Protein AF-A0A1T1D760-F1 (afdb_monomer_lite)

Secondary structure (DSSP, 8-state):
----PPP-PPPPPS-HHHHHHHHHHHHHHHHHHHH--------S--TTTHHHHHHHHHHHHHHHHHHHHHHTHHHH-TT-SSTTEEEEE-TTSSSSEEEEES-TTSS-SEEEEE---TTTT--

Organism: NCBI:txid1943583

Structure (mmCIF, N/CA/C/O backbone):
data_AF-A0A1T1D760-F1
#
_entry.id   AF-A0A1T1D760-F1
#
loop_
_atom_site.group_PDB
_atom_site.id
_atom_site.type_symbol
_atom_site.label_atom_id
_atom_site.label_alt_id
_atom_site.label_comp_id
_atom_site.label_asym_id
_atom_site.label_entity_id
_atom_site.label_seq_id
_atom_site.pdbx_PDB_ins_code
_atom_site.Cartn_x
_atom_site.Cartn_y
_atom_site.Cartn_z
_atom_site.occupancy
_atom_site.B_iso_or_equiv
_atom_site.auth_seq_id
_atom_site.auth_comp_id
_atom_site.auth_asym_id
_atom_site.auth_atom_id
_atom_site.pdbx_PDB_model_num
ATOM 1 N N . MET A 1 1 ? -22.002 32.415 -20.228 1.00 59.12 1 MET A N 1
ATOM 2 C CA . MET A 1 1 ? -21.634 31.182 -20.955 1.00 59.12 1 MET A CA 1
ATOM 3 C C . MET A 1 1 ? -21.075 30.208 -19.933 1.00 59.12 1 MET A C 1
ATOM 5 O O . MET A 1 1 ? -20.280 30.670 -19.119 1.00 59.12 1 MET A O 1
ATOM 9 N N . PRO A 1 2 ? -21.525 28.944 -19.873 1.00 66.00 2 PRO A N 1
ATOM 10 C CA . PRO A 1 2 ? -20.897 27.970 -18.988 1.00 66.00 2 PRO A CA 1
ATOM 11 C C . PRO A 1 2 ? -19.447 27.776 -19.446 1.00 66.00 2 PRO A C 1
ATOM 13 O O . PRO A 1 2 ? -19.190 27.610 -20.636 1.00 66.00 2 PRO A O 1
ATOM 16 N N . MET A 1 3 ? -18.506 27.894 -18.512 1.00 68.94 3 MET A N 1
ATOM 17 C CA . MET A 1 3 ? -17.094 27.623 -18.767 1.00 68.94 3 MET A CA 1
ATOM 18 C C . MET A 1 3 ? -16.955 26.126 -19.030 1.00 68.94 3 MET A C 1
ATOM 20 O O . MET A 1 3 ? -17.336 25.323 -18.179 1.00 68.94 3 MET A O 1
ATOM 24 N N . ASP A 1 4 ? -16.445 25.762 -20.202 1.00 78.06 4 ASP A N 1
ATOM 25 C CA . ASP A 1 4 ? -16.118 24.379 -20.530 1.00 78.06 4 ASP A CA 1
ATOM 26 C C . ASP A 1 4 ? -14.883 23.991 -19.704 1.00 78.06 4 ASP A C 1
ATOM 28 O O . ASP A 1 4 ? -13.752 24.364 -20.021 1.00 78.06 4 ASP A O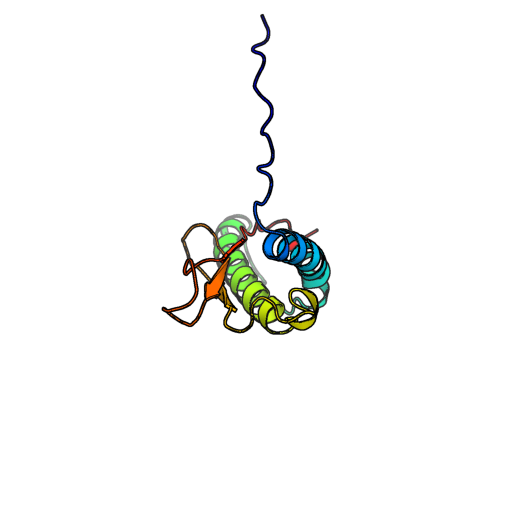 1
ATOM 32 N N . VAL A 1 5 ? -15.116 23.381 -18.539 1.00 77.50 5 VAL A N 1
ATOM 33 C CA . VAL A 1 5 ? -14.039 22.971 -17.636 1.00 77.50 5 VAL A CA 1
ATOM 34 C C . VAL A 1 5 ? -13.450 21.683 -18.205 1.00 77.50 5 VAL A C 1
ATOM 36 O O . VAL A 1 5 ? -14.169 20.681 -18.264 1.00 77.50 5 VAL A O 1
ATOM 39 N N . PRO A 1 6 ? -12.170 21.663 -18.617 1.00 79.44 6 PRO A N 1
ATOM 40 C CA . PRO A 1 6 ? -11.571 20.455 -19.157 1.00 79.44 6 PRO A CA 1
ATOM 41 C C . PRO A 1 6 ? -11.648 19.340 -18.114 1.00 79.44 6 PRO A C 1
ATOM 43 O O . PRO A 1 6 ? -11.203 19.500 -16.974 1.00 79.44 6 PRO A O 1
ATOM 46 N N . GLN A 1 7 ? -12.241 18.210 -18.502 1.00 78.50 7 GLN A N 1
ATOM 47 C CA . GLN A 1 7 ? -12.335 17.060 -17.615 1.00 78.50 7 GLN A CA 1
ATOM 48 C C . GLN A 1 7 ? -10.932 16.526 -17.301 1.00 78.50 7 GLN A C 1
ATOM 50 O O . GLN A 1 7 ? -10.082 16.470 -18.197 1.00 78.50 7 GLN A O 1
ATOM 55 N N . PRO A 1 8 ? -10.673 16.112 -16.050 1.00 76.44 8 PRO A N 1
ATOM 56 C CA . PRO A 1 8 ? -9.392 15.535 -15.681 1.00 76.44 8 PRO A CA 1
ATOM 57 C C . PRO A 1 8 ? -9.144 14.269 -16.506 1.00 76.44 8 PRO A C 1
ATOM 59 O O . PRO A 1 8 ? -9.835 13.261 -16.360 1.00 76.44 8 PRO A O 1
ATOM 62 N N . GLN A 1 9 ? -8.145 14.321 -17.384 1.00 78.25 9 GLN A N 1
ATOM 63 C CA . GLN A 1 9 ? -7.728 13.163 -18.163 1.00 78.25 9 GLN A CA 1
ATOM 64 C C . GLN A 1 9 ? -6.817 12.285 -17.312 1.00 78.25 9 GLN A C 1
ATOM 66 O O . GLN A 1 9 ? -5.812 12.738 -16.757 1.00 78.25 9 GLN A O 1
ATOM 71 N N . ARG A 1 10 ? -7.163 11.000 -17.207 1.00 76.94 10 ARG A N 1
ATOM 72 C CA . ARG A 1 10 ? -6.292 10.027 -16.554 1.00 76.94 10 ARG A CA 1
ATOM 73 C C . ARG A 1 10 ? -5.058 9.834 -17.426 1.00 76.94 10 ARG A C 1
ATOM 75 O O . ARG A 1 10 ? -5.174 9.424 -18.575 1.00 76.94 10 ARG A O 1
ATOM 82 N N . ARG A 1 11 ? -3.879 10.101 -16.867 1.00 77.06 11 ARG A N 1
ATOM 83 C CA . ARG A 1 11 ? -2.615 9.836 -17.554 1.00 77.06 11 ARG A CA 1
ATOM 84 C C . ARG A 1 11 ? -2.491 8.341 -17.845 1.00 77.06 11 ARG A C 1
ATOM 86 O O . ARG A 1 11 ? -2.660 7.521 -16.940 1.00 77.06 11 ARG A O 1
ATOM 93 N N . GLU A 1 12 ? -2.168 8.002 -19.087 1.00 78.69 12 GLU A N 1
ATOM 94 C CA . GLU A 1 12 ? -1.814 6.633 -19.442 1.00 78.69 12 GLU A CA 1
ATOM 95 C C . GLU A 1 12 ? -0.488 6.251 -18.783 1.00 78.69 12 GLU A C 1
ATOM 97 O O . GLU A 1 12 ? 0.480 7.019 -18.770 1.00 78.69 12 GLU A O 1
ATOM 102 N N . LEU A 1 13 ? -0.458 5.061 -18.188 1.00 82.25 13 LEU A N 1
ATOM 103 C CA . LEU A 1 13 ? 0.757 4.528 -17.591 1.00 82.25 13 LEU A CA 1
ATOM 104 C C . LEU A 1 13 ? 1.697 4.102 -18.725 1.00 82.25 13 LEU A C 1
ATOM 106 O O . LEU A 1 13 ? 1.258 3.348 -19.594 1.00 82.25 13 LEU A O 1
ATOM 110 N N . PRO A 1 14 ? 2.962 4.549 -18.726 1.00 78.12 14 PRO A N 1
ATOM 111 C CA . PRO A 1 14 ? 3.866 4.347 -19.857 1.00 78.12 14 PRO A CA 1
ATOM 112 C C . PRO A 1 14 ? 4.285 2.880 -20.033 1.00 78.12 14 PRO A C 1
ATOM 114 O O . PRO A 1 14 ? 4.393 2.399 -21.158 1.00 78.12 14 PRO A O 1
ATOM 117 N N . ASP A 1 15 ? 4.464 2.153 -18.931 1.00 85.94 15 ASP A N 1
ATOM 118 C CA . ASP A 1 15 ? 5.094 0.832 -18.897 1.00 85.94 15 ASP A CA 1
ATOM 119 C C . ASP A 1 15 ? 4.083 -0.311 -18.665 1.00 85.94 15 ASP A C 1
ATOM 121 O O . ASP A 1 15 ? 3.112 -0.156 -17.921 1.00 85.94 15 ASP A O 1
ATOM 125 N N . GLU A 1 16 ? 4.296 -1.463 -19.311 1.00 89.06 16 GLU A N 1
ATOM 126 C CA . GLU A 1 16 ? 3.408 -2.631 -19.197 1.00 89.06 16 GLU A CA 1
ATOM 127 C C . GLU A 1 16 ? 3.463 -3.278 -17.812 1.00 89.06 16 GLU A C 1
ATOM 129 O O . GLU A 1 16 ? 2.415 -3.596 -17.248 1.00 89.06 16 GLU A O 1
ATOM 134 N N . ASN A 1 17 ? 4.654 -3.387 -17.218 1.00 89.88 17 ASN A N 1
ATOM 135 C CA . ASN A 1 17 ? 4.810 -3.916 -15.866 1.00 89.88 17 ASN A CA 1
ATOM 136 C C . ASN A 1 17 ? 4.139 -2.997 -14.845 1.00 89.88 17 ASN A C 1
ATOM 138 O O . ASN A 1 17 ? 3.546 -3.481 -13.883 1.00 89.88 17 ASN A O 1
ATOM 142 N N . LEU A 1 18 ? 4.178 -1.680 -15.066 1.00 89.50 18 LEU A N 1
ATOM 143 C CA . LEU A 1 18 ? 3.458 -0.706 -14.247 1.00 89.50 18 LEU A CA 1
ATOM 144 C C . LEU A 1 18 ? 1.933 -0.825 -14.410 1.00 89.50 18 LEU A C 1
ATOM 146 O O . LEU A 1 18 ? 1.204 -0.700 -13.426 1.00 89.50 18 LEU A O 1
ATOM 150 N N . ARG A 1 19 ? 1.430 -1.090 -15.623 1.00 91.56 19 ARG A N 1
ATOM 151 C CA . ARG A 1 19 ? -0.006 -1.337 -15.865 1.00 91.56 19 ARG A CA 1
ATOM 152 C C . ARG A 1 19 ? -0.493 -2.601 -15.155 1.00 91.56 19 ARG A C 1
ATOM 154 O O . ARG A 1 19 ? -1.512 -2.543 -14.465 1.00 91.56 19 ARG A O 1
ATOM 161 N N . GLU A 1 20 ? 0.241 -3.704 -15.285 1.00 92.81 20 GLU A N 1
ATOM 162 C CA . GLU A 1 20 ? -0.044 -4.968 -14.588 1.00 92.81 20 GLU A CA 1
ATOM 163 C C . GLU A 1 20 ? 0.028 -4.790 -13.066 1.00 92.81 20 GLU A C 1
ATOM 165 O O . GLU A 1 20 ? -0.890 -5.202 -12.358 1.00 92.81 20 GLU A O 1
ATOM 170 N N . LEU A 1 21 ? 1.056 -4.092 -12.564 1.00 93.38 21 LEU A N 1
ATOM 171 C CA . LEU A 1 21 ? 1.183 -3.749 -11.147 1.00 93.38 21 LEU A CA 1
ATOM 172 C C . LEU A 1 21 ? -0.052 -2.995 -10.648 1.00 93.38 21 LEU A C 1
ATOM 174 O O . LEU A 1 21 ? -0.638 -3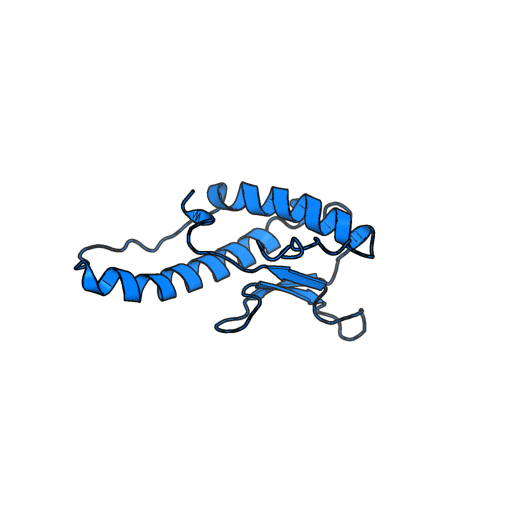.385 -9.646 1.00 93.38 21 LEU A O 1
ATOM 178 N N . VAL A 1 22 ? -0.480 -1.931 -11.338 1.00 92.50 22 VAL A N 1
ATOM 179 C CA . VAL A 1 22 ? -1.655 -1.147 -10.920 1.00 92.50 22 VAL A CA 1
ATOM 180 C C . VAL A 1 22 ? -2.934 -1.982 -10.944 1.00 92.50 22 VAL A C 1
ATOM 182 O O . VAL A 1 22 ? -3.803 -1.774 -10.098 1.00 92.50 22 VAL A O 1
ATOM 185 N N . LYS A 1 23 ? -3.073 -2.912 -11.893 1.00 93.12 23 LYS A N 1
ATOM 186 C CA . LYS A 1 23 ? -4.221 -3.820 -11.956 1.00 93.12 23 LYS A CA 1
ATOM 187 C C . LYS A 1 23 ? -4.256 -4.734 -10.731 1.00 93.12 23 LYS A C 1
ATOM 189 O O . LYS A 1 23 ? -5.213 -4.657 -9.969 1.00 93.12 23 LYS A O 1
ATOM 194 N N . HIS A 1 24 ? -3.200 -5.508 -10.493 1.00 94.31 24 HIS A N 1
ATOM 195 C CA . HIS A 1 24 ? -3.166 -6.428 -9.357 1.00 94.31 24 HIS A CA 1
ATOM 196 C C . HIS A 1 24 ? -3.166 -5.706 -8.008 1.00 94.31 24 HIS A C 1
ATOM 198 O O . HIS A 1 24 ? -3.716 -6.205 -7.031 1.00 94.31 24 HIS A O 1
ATOM 204 N N . LEU A 1 25 ? -2.591 -4.504 -7.941 1.00 92.94 25 LEU A N 1
ATOM 205 C CA . LEU A 1 25 ? -2.631 -3.691 -6.734 1.00 92.94 25 LEU A CA 1
ATOM 206 C C . LEU A 1 25 ? -4.061 -3.266 -6.389 1.00 92.94 25 LEU A C 1
ATOM 208 O O . LEU A 1 25 ? -4.392 -3.231 -5.214 1.00 92.94 25 LEU A O 1
ATOM 212 N N . LYS A 1 26 ? -4.931 -2.982 -7.367 1.00 90.56 26 LYS A N 1
ATOM 213 C CA . LYS A 1 26 ? -6.352 -2.712 -7.082 1.00 90.56 26 LYS A CA 1
ATOM 214 C C . LYS A 1 26 ? -7.051 -3.929 -6.487 1.00 90.56 26 LYS A C 1
ATOM 216 O O . LYS A 1 26 ? -7.811 -3.765 -5.539 1.00 90.56 26 LYS A O 1
ATOM 221 N N . ASP A 1 27 ? -6.762 -5.119 -7.005 1.00 88.94 27 ASP A N 1
ATOM 222 C CA . ASP A 1 27 ? -7.318 -6.368 -6.478 1.00 88.94 27 ASP A CA 1
ATOM 223 C C . ASP A 1 27 ? -6.811 -6.622 -5.046 1.00 88.94 27 ASP A C 1
ATOM 225 O O . ASP A 1 27 ? -7.594 -6.901 -4.139 1.00 88.94 27 ASP A O 1
ATOM 229 N N . ALA A 1 28 ? -5.510 -6.416 -4.809 1.00 89.88 28 ALA A N 1
ATOM 230 C CA . ALA A 1 28 ? -4.893 -6.506 -3.486 1.00 89.88 28 ALA A CA 1
ATOM 231 C C . ALA A 1 28 ? -5.467 -5.476 -2.495 1.00 89.88 28 ALA A C 1
ATOM 233 O O . ALA A 1 28 ? -5.741 -5.819 -1.346 1.00 89.88 28 ALA A O 1
ATOM 234 N N . LEU A 1 29 ? -5.681 -4.230 -2.936 1.00 88.00 29 LEU A N 1
ATOM 235 C CA . LEU A 1 29 ? -6.307 -3.168 -2.142 1.00 88.00 29 LEU A CA 1
ATOM 236 C C . LEU A 1 29 ? -7.764 -3.505 -1.798 1.00 88.00 29 LEU A C 1
ATOM 238 O O . LEU A 1 29 ? -8.170 -3.307 -0.657 1.00 88.00 29 LEU A O 1
ATOM 242 N N . GLY A 1 30 ? -8.522 -4.072 -2.741 1.00 83.94 30 GLY A N 1
ATOM 243 C CA . GLY A 1 30 ? -9.889 -4.544 -2.503 1.00 83.94 30 GLY A CA 1
ATOM 244 C C . GLY A 1 30 ? -9.975 -5.698 -1.499 1.00 83.94 30 GLY A C 1
ATOM 245 O O . GLY A 1 30 ? -10.992 -5.852 -0.829 1.00 83.94 30 GLY A O 1
ATOM 246 N N . ALA A 1 31 ? -8.905 -6.481 -1.345 1.00 82.38 31 ALA A N 1
ATOM 247 C CA . ALA A 1 31 ? -8.827 -7.550 -0.354 1.00 82.38 31 ALA A CA 1
ATOM 248 C C . ALA A 1 31 ? -8.383 -7.068 1.041 1.00 82.38 31 ALA A C 1
ATOM 250 O O . ALA A 1 31 ? -8.559 -7.804 2.012 1.00 82.38 31 ALA A O 1
ATOM 251 N N . LEU A 1 32 ? -7.824 -5.855 1.175 1.00 80.50 32 LEU A N 1
ATOM 252 C CA . LEU A 1 32 ? -7.286 -5.349 2.448 1.00 80.50 32 LEU A CA 1
ATOM 253 C C . LEU A 1 32 ? -8.265 -5.418 3.629 1.00 80.50 32 LEU A C 1
ATOM 255 O O . LEU A 1 32 ? -7.809 -5.824 4.700 1.00 80.50 32 LEU A O 1
ATOM 259 N N . PRO A 1 33 ? -9.568 -5.091 3.489 1.00 77.00 33 PRO A N 1
ATOM 260 C CA . PRO A 1 33 ? -10.503 -5.169 4.611 1.00 77.00 33 PRO A CA 1
ATOM 261 C C . PRO A 1 33 ? -10.576 -6.565 5.245 1.00 77.00 33 PRO A C 1
ATOM 263 O O . PRO A 1 33 ? -10.692 -6.677 6.461 1.00 77.00 33 PRO A O 1
ATOM 266 N N . ALA A 1 34 ? -10.419 -7.635 4.456 1.00 77.62 34 ALA A N 1
ATOM 267 C CA . ALA A 1 34 ? -10.419 -9.009 4.965 1.00 77.62 34 ALA A CA 1
ATOM 268 C C . ALA A 1 34 ? -9.175 -9.349 5.810 1.00 77.62 34 ALA A C 1
ATOM 270 O O . ALA A 1 34 ? -9.193 -10.294 6.598 1.00 77.62 34 ALA A O 1
ATOM 271 N N . TYR A 1 35 ? -8.092 -8.587 5.650 1.00 72.06 35 TYR A N 1
ATOM 272 C CA . TYR A 1 35 ? -6.838 -8.744 6.389 1.00 72.06 35 TYR A CA 1
ATOM 273 C C . TYR A 1 35 ? -6.667 -7.721 7.514 1.00 72.06 35 TYR A C 1
ATOM 275 O O . TYR A 1 35 ? -5.676 -7.794 8.247 1.00 72.06 35 TYR A O 1
ATOM 283 N N . PHE A 1 36 ? -7.596 -6.772 7.632 1.00 69.25 36 PHE A N 1
ATOM 284 C CA . PHE A 1 36 ? -7.529 -5.695 8.602 1.00 69.25 36 PHE A CA 1
ATOM 285 C C . PHE A 1 36 ? -7.771 -6.257 10.005 1.00 69.25 36 PHE A C 1
ATOM 287 O O . PHE A 1 36 ? -8.808 -6.852 10.295 1.00 69.25 36 PHE A O 1
ATOM 294 N N . GLN A 1 37 ? -6.784 -6.098 10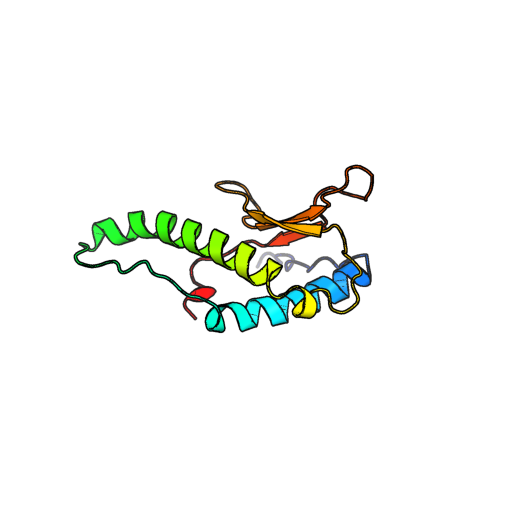.880 1.00 66.12 37 GLN A N 1
ATOM 295 C CA . GLN A 1 37 ? -6.830 -6.597 12.251 1.00 66.12 37 GLN A CA 1
ATOM 296 C C . GLN A 1 37 ? -6.415 -5.473 13.187 1.00 66.12 37 GLN A C 1
ATOM 298 O O . GLN A 1 37 ? -5.230 -5.262 13.429 1.00 66.12 37 GLN A O 1
ATOM 303 N N . THR A 1 38 ? -7.365 -4.708 13.716 1.00 59.78 38 THR A N 1
ATOM 304 C CA . THR A 1 38 ? -7.048 -3.676 14.712 1.00 59.78 38 THR A CA 1
ATOM 305 C C . THR A 1 38 ? -7.236 -4.213 16.117 1.00 59.78 38 THR A C 1
ATOM 307 O O . THR A 1 38 ? -8.353 -4.518 16.523 1.00 59.78 38 THR A O 1
ATOM 310 N N . ALA A 1 39 ? -6.155 -4.234 16.896 1.00 55.56 39 ALA A N 1
ATOM 311 C CA . ALA A 1 39 ? -6.241 -4.372 18.351 1.00 55.56 39 ALA A CA 1
ATOM 312 C C . ALA A 1 39 ? -6.780 -3.094 19.032 1.00 55.56 39 ALA A C 1
ATOM 314 O O . ALA A 1 39 ? -7.059 -3.094 20.230 1.00 55.56 39 ALA A O 1
ATOM 315 N N . THR A 1 40 ? -6.910 -1.993 18.285 1.00 59.56 40 THR A N 1
ATOM 316 C CA . THR A 1 40 ? -7.283 -0.677 18.808 1.00 59.56 40 THR A CA 1
ATOM 317 C C . THR A 1 40 ? -8.779 -0.616 19.118 1.00 59.56 40 THR A C 1
ATOM 319 O O . THR A 1 40 ? -9.594 -0.249 18.276 1.00 59.56 40 THR A O 1
ATOM 322 N N . ARG A 1 41 ? -9.143 -0.984 20.349 1.00 57.31 41 ARG A N 1
ATOM 323 C CA . ARG A 1 41 ? -10.476 -0.764 20.917 1.00 57.31 41 ARG A CA 1
ATOM 324 C C . ARG A 1 41 ? -10.518 0.635 21.527 1.00 57.31 41 ARG A C 1
ATOM 326 O O . ARG A 1 41 ? -9.763 0.920 22.452 1.00 57.31 41 ARG A O 1
ATOM 333 N N . ILE A 1 42 ? -11.360 1.506 20.984 1.00 61.31 42 ILE A N 1
ATOM 334 C CA . ILE A 1 42 ? -11.477 2.900 21.420 1.00 61.31 42 ILE A CA 1
ATOM 335 C C . ILE A 1 42 ? -12.854 3.054 22.067 1.00 61.31 42 ILE A C 1
ATOM 337 O O . ILE A 1 42 ? -13.869 2.902 21.392 1.00 61.31 42 ILE A O 1
ATOM 341 N N . GLU A 1 43 ? -12.888 3.302 23.375 1.00 64.62 43 GLU A N 1
ATOM 342 C CA . GLU A 1 43 ? -14.115 3.432 24.172 1.00 64.62 43 GLU A CA 1
ATOM 343 C C . GLU A 1 43 ? -14.116 4.762 24.939 1.00 64.62 43 GLU A C 1
ATOM 345 O O . GLU A 1 43 ? -13.052 5.269 25.287 1.00 64.62 43 GLU A O 1
ATOM 350 N N . GLY A 1 44 ? -15.305 5.304 25.232 1.00 62.88 44 GLY A N 1
ATOM 351 C CA . GLY A 1 44 ? -15.465 6.441 26.151 1.00 62.88 44 GLY A CA 1
ATOM 352 C C . GLY A 1 44 ? -15.127 7.827 25.591 1.00 62.88 44 GLY A C 1
ATOM 353 O O . GLY A 1 44 ? -14.776 8.703 26.371 1.00 62.88 44 GLY A O 1
ATOM 354 N N . LEU A 1 45 ? -15.223 8.032 24.274 1.00 62.72 45 LEU A N 1
ATOM 355 C CA . LEU A 1 45 ? -14.951 9.330 23.647 1.00 62.72 45 LEU A CA 1
ATOM 356 C C . LEU A 1 45 ? -16.179 10.245 23.629 1.00 62.72 45 LEU A C 1
ATOM 358 O O . LEU A 1 45 ? -17.256 9.830 23.192 1.00 62.72 45 LEU A O 1
ATOM 362 N N . ASP A 1 46 ? -15.978 11.515 23.978 1.00 67.69 46 ASP A N 1
ATOM 363 C CA . ASP A 1 46 ? -16.928 12.583 23.665 1.00 67.69 46 ASP A CA 1
ATOM 364 C C . ASP A 1 46 ? -16.814 13.000 22.187 1.00 67.69 46 ASP A C 1
ATOM 366 O O . ASP A 1 46 ? -15.755 12.908 21.561 1.00 67.69 46 ASP A O 1
ATOM 370 N N . GLY A 1 47 ? -17.907 13.508 21.604 1.00 62.34 47 GLY A N 1
ATOM 371 C CA . GLY A 1 47 ? -17.989 13.816 20.167 1.00 62.34 47 GLY A CA 1
ATOM 372 C C . GLY A 1 47 ? -16.919 14.790 19.638 1.00 62.34 47 GLY A C 1
ATOM 373 O O . GLY A 1 47 ? -16.591 14.749 18.454 1.00 62.34 47 GLY A O 1
ATOM 374 N N . GLY A 1 48 ? -16.336 15.629 20.504 1.00 65.25 48 GLY A N 1
ATOM 375 C CA . GLY A 1 48 ? -15.233 16.535 20.159 1.00 65.25 48 GLY A CA 1
ATOM 376 C C . GLY A 1 48 ? -13.870 15.848 19.996 1.00 65.25 48 GLY A C 1
ATOM 377 O O . GLY A 1 48 ? -13.000 16.370 19.303 1.00 65.25 48 GLY A O 1
ATOM 378 N N . GLU A 1 49 ? -13.684 14.660 20.574 1.00 61.84 49 GLU A N 1
ATOM 379 C CA . GLU A 1 49 ? -12.417 13.916 20.540 1.00 61.84 49 GLU A CA 1
ATOM 380 C C . GLU A 1 49 ? -12.315 12.961 19.341 1.00 61.84 49 GLU A C 1
ATOM 382 O O . GLU A 1 49 ? -11.219 12.522 18.983 1.00 61.84 49 GLU A O 1
ATOM 387 N N . LEU A 1 50 ? -13.432 12.714 18.645 1.00 63.03 50 LEU A N 1
ATOM 388 C CA . LEU A 1 50 ? -13.475 11.936 17.400 1.00 63.03 50 LEU A CA 1
ATOM 389 C C . LEU A 1 50 ? -12.528 12.499 16.330 1.00 63.03 50 LEU A C 1
ATOM 391 O O . LEU A 1 50 ? -11.908 11.737 15.591 1.00 63.03 50 LEU A O 1
ATOM 395 N N . PHE A 1 51 ? -12.365 13.824 16.269 1.00 61.69 51 PHE A N 1
ATOM 396 C CA . PHE A 1 51 ? -11.464 14.450 15.302 1.00 61.69 51 PHE A CA 1
ATOM 397 C C . PHE A 1 51 ? -9.989 14.121 15.584 1.00 61.69 51 PHE A C 1
ATOM 399 O O . PHE A 1 51 ? -9.246 13.816 14.647 1.00 61.69 51 PHE A O 1
ATOM 406 N N . ASN A 1 52 ? -9.582 14.081 16.858 1.00 63.12 52 ASN A N 1
ATOM 407 C CA . ASN A 1 52 ? -8.222 13.697 17.264 1.00 63.12 52 ASN A CA 1
ATOM 408 C C . ASN A 1 52 ? -7.926 12.223 16.950 1.00 63.12 52 ASN A C 1
ATOM 410 O O . ASN A 1 52 ? -6.781 11.848 16.688 1.00 63.12 52 ASN A O 1
ATOM 414 N N . LEU A 1 53 ? -8.968 11.394 16.905 1.00 68.44 53 LEU A N 1
ATOM 415 C CA . LEU A 1 53 ? -8.867 9.982 16.567 1.00 68.44 53 LEU A CA 1
ATOM 416 C C . LEU A 1 53 ? -8.514 9.737 15.097 1.00 68.44 53 LEU A C 1
ATOM 418 O O . LEU A 1 53 ? -7.831 8.763 14.788 1.00 68.44 53 LEU A O 1
ATOM 422 N N . SER A 1 54 ? -8.931 10.630 14.196 1.00 70.81 54 SER A N 1
ATOM 423 C CA . SER A 1 54 ? -8.711 10.503 12.748 1.00 70.81 54 SER A CA 1
ATOM 424 C C . SER A 1 54 ? -7.232 10.322 12.394 1.00 70.81 54 SER A C 1
ATOM 426 O O . SER A 1 54 ? -6.894 9.512 11.535 1.00 70.81 54 SER A O 1
ATOM 428 N N . ALA A 1 55 ? -6.342 11.044 13.082 1.00 75.19 55 ALA A N 1
ATOM 429 C CA . ALA A 1 55 ? -4.900 10.959 12.864 1.00 75.19 55 ALA A CA 1
ATOM 430 C C . ALA A 1 55 ? -4.312 9.629 13.365 1.00 75.19 55 ALA A C 1
ATOM 432 O O . ALA A 1 55 ? -3.484 9.017 12.688 1.00 75.19 55 ALA A O 1
ATOM 433 N N . VAL A 1 56 ? -4.763 9.157 14.532 1.00 76.56 56 VAL A N 1
ATOM 434 C CA . VAL A 1 56 ? -4.328 7.873 15.105 1.00 76.56 56 VAL A CA 1
ATOM 435 C C . VAL A 1 56 ? -4.802 6.712 14.230 1.00 76.56 56 VAL A C 1
ATOM 437 O O . VAL A 1 56 ? -4.012 5.828 13.895 1.00 76.56 56 VAL A O 1
ATOM 440 N N . LEU A 1 57 ? -6.066 6.747 13.801 1.00 77.75 57 LEU A N 1
ATOM 441 C CA . LEU A 1 57 ? -6.649 5.763 12.893 1.00 77.75 57 LEU A CA 1
ATOM 442 C C . LEU A 1 57 ? -5.956 5.776 11.529 1.00 77.75 57 LEU A C 1
ATOM 444 O O . LEU A 1 57 ? -5.584 4.713 11.043 1.00 77.75 57 LEU A O 1
ATOM 448 N N . GLY A 1 58 ? -5.711 6.955 10.947 1.00 80.00 58 GLY A N 1
ATOM 449 C CA . GLY A 1 58 ? -4.966 7.096 9.692 1.00 80.00 58 GLY A CA 1
ATOM 450 C C . GLY A 1 58 ? -3.564 6.490 9.780 1.00 80.00 58 GLY A C 1
ATOM 451 O O . GLY A 1 58 ? -3.183 5.674 8.943 1.00 80.00 58 GLY A O 1
ATOM 452 N N . SER A 1 59 ? -2.836 6.771 10.865 1.00 82.31 59 SER A N 1
ATOM 453 C CA . SER A 1 59 ? -1.516 6.178 11.095 1.00 82.31 59 SER A CA 1
ATOM 454 C C . SER A 1 59 ? -1.567 4.652 11.243 1.00 82.31 59 SER A C 1
ATOM 456 O O . SER A 1 59 ? -0.668 3.970 10.753 1.00 82.31 59 SER A O 1
ATOM 458 N N . ALA A 1 60 ? -2.572 4.104 11.932 1.00 81.81 60 ALA A N 1
ATOM 459 C CA . ALA A 1 60 ? -2.729 2.656 12.086 1.00 81.81 60 ALA A CA 1
ATOM 460 C C . ALA A 1 60 ? -3.071 1.981 10.748 1.00 81.81 60 ALA A C 1
ATOM 462 O O . ALA A 1 60 ? -2.516 0.933 10.417 1.00 81.81 60 ALA A O 1
ATOM 463 N N . ILE A 1 61 ? -3.933 2.623 9.959 1.00 83.38 61 ILE A N 1
ATOM 464 C CA . ILE A 1 61 ? -4.296 2.220 8.602 1.00 83.38 61 ILE A CA 1
ATOM 465 C C . ILE A 1 61 ? -3.051 2.135 7.713 1.00 83.38 61 ILE A C 1
ATOM 467 O O . ILE A 1 61 ? -2.803 1.089 7.119 1.00 83.38 61 ILE A O 1
ATOM 471 N N . GLU A 1 62 ? -2.235 3.189 7.662 1.00 87.81 62 GLU A N 1
ATOM 472 C CA . GLU A 1 62 ? -1.012 3.223 6.849 1.00 87.81 62 GLU A CA 1
ATOM 473 C C . GLU A 1 62 ? -0.064 2.061 7.178 1.00 87.81 62 GLU A C 1
ATOM 475 O O . GLU A 1 62 ? 0.483 1.424 6.275 1.00 87.81 62 GLU A O 1
ATOM 480 N N . VAL A 1 63 ? 0.108 1.757 8.471 1.00 88.06 63 VAL A N 1
ATOM 481 C CA . VAL A 1 63 ? 0.936 0.633 8.933 1.00 88.06 63 VAL A CA 1
ATOM 482 C C . VAL A 1 63 ? 0.367 -0.698 8.438 1.00 88.06 63 VAL A C 1
ATOM 484 O O . VAL A 1 63 ? 1.091 -1.462 7.798 1.00 88.06 63 VAL A O 1
ATOM 487 N N . GLN A 1 64 ? -0.927 -0.956 8.651 1.00 86.25 64 GLN A N 1
ATOM 488 C CA . GLN A 1 64 ? -1.543 -2.222 8.238 1.00 86.25 64 GLN A CA 1
ATOM 489 C C . GLN A 1 64 ? -1.566 -2.416 6.724 1.00 86.25 64 GLN A C 1
ATOM 491 O O . GLN A 1 64 ? -1.375 -3.540 6.253 1.00 86.25 64 GLN A O 1
ATOM 496 N N . VAL A 1 65 ? -1.767 -1.345 5.952 1.00 89.69 65 VAL A N 1
ATOM 497 C CA . VAL A 1 65 ? -1.689 -1.401 4.488 1.00 89.69 65 VAL A CA 1
ATOM 498 C C . VAL A 1 65 ? -0.285 -1.812 4.053 1.00 89.69 65 VAL A C 1
ATOM 500 O O . VAL A 1 65 ? -0.142 -2.741 3.261 1.00 89.69 65 VAL A O 1
ATOM 503 N N . VAL A 1 66 ? 0.761 -1.183 4.596 1.00 92.56 66 VAL A N 1
ATOM 504 C CA . VAL A 1 66 ? 2.155 -1.517 4.261 1.00 92.56 66 VAL A CA 1
ATOM 505 C C . VAL A 1 66 ? 2.498 -2.958 4.636 1.00 92.56 66 VAL A C 1
ATOM 507 O O . VAL A 1 66 ? 3.104 -3.676 3.837 1.00 92.56 66 VAL A O 1
ATOM 510 N N . GLU A 1 67 ? 2.128 -3.397 5.837 1.00 91.75 67 GLU A N 1
ATOM 511 C CA . GLU A 1 67 ? 2.372 -4.766 6.299 1.00 91.75 67 GLU A CA 1
ATOM 512 C C . GLU A 1 67 ? 1.634 -5.789 5.437 1.00 91.75 67 GLU A C 1
ATOM 514 O O . GLU A 1 67 ? 2.240 -6.755 4.966 1.00 91.75 67 GLU A O 1
ATOM 519 N N . THR A 1 68 ? 0.349 -5.548 5.173 1.00 90.50 68 THR A N 1
ATOM 520 C CA . THR A 1 68 ? -0.484 -6.468 4.401 1.00 90.50 68 THR A CA 1
ATOM 521 C C . THR A 1 68 ? -0.016 -6.552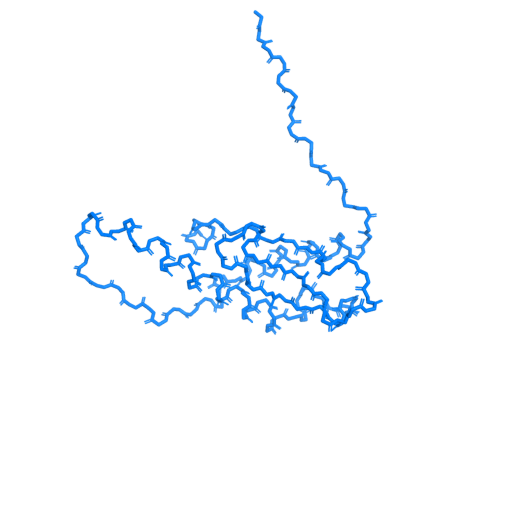 2.963 1.00 90.50 68 THR A C 1
ATOM 523 O O . THR A 1 68 ? 0.228 -7.663 2.505 1.00 90.50 68 THR A O 1
ATOM 526 N N . LEU A 1 69 ? 0.183 -5.423 2.272 1.00 93.25 69 LEU A N 1
ATOM 527 C CA . LEU A 1 69 ? 0.666 -5.426 0.891 1.00 93.25 69 LEU A CA 1
ATOM 528 C C . LEU A 1 69 ? 1.994 -6.178 0.782 1.00 93.25 69 LEU A C 1
ATOM 530 O O . LEU A 1 69 ? 2.146 -7.033 -0.082 1.00 93.25 69 LEU A O 1
ATOM 534 N N . ASN A 1 70 ? 2.938 -5.949 1.695 1.00 94.06 70 ASN A N 1
ATOM 535 C CA . ASN A 1 70 ? 4.201 -6.687 1.680 1.00 94.06 70 ASN A CA 1
ATOM 536 C C . ASN A 1 70 ? 4.033 -8.192 1.959 1.00 94.06 70 ASN A C 1
ATOM 538 O O . ASN A 1 70 ? 4.792 -8.986 1.408 1.00 94.06 70 ASN A O 1
ATOM 542 N N . ARG A 1 71 ? 3.050 -8.590 2.778 1.00 92.25 71 ARG A N 1
ATOM 543 C CA . ARG A 1 71 ? 2.712 -9.997 3.049 1.00 92.25 71 ARG A CA 1
ATOM 544 C C . ARG A 1 71 ? 2.063 -10.682 1.844 1.00 92.25 71 ARG A C 1
ATOM 546 O O . ARG A 1 71 ? 2.383 -11.831 1.572 1.00 92.25 71 ARG A O 1
ATOM 553 N N . ILE A 1 72 ? 1.191 -9.990 1.109 1.00 91.19 72 ILE A N 1
ATOM 554 C CA . ILE A 1 72 ? 0.467 -10.533 -0.056 1.00 91.19 72 ILE A CA 1
ATOM 555 C C . ILE A 1 72 ? 1.181 -10.238 -1.383 1.00 91.19 72 ILE A C 1
ATOM 557 O O . ILE A 1 72 ? 0.542 -9.981 -2.400 1.00 91.19 72 ILE A O 1
ATOM 561 N N . ARG A 1 73 ? 2.520 -10.277 -1.394 1.00 93.62 73 ARG A N 1
ATOM 562 C CA . ARG A 1 73 ? 3.334 -10.004 -2.592 1.00 93.62 73 ARG A CA 1
ATOM 563 C C . ARG A 1 73 ? 2.909 -10.811 -3.812 1.00 93.62 73 ARG A C 1
ATOM 565 O O . ARG A 1 73 ? 2.825 -10.262 -4.902 1.00 93.62 73 ARG A O 1
ATOM 572 N N . GLU A 1 74 ? 2.604 -12.083 -3.610 1.00 92.38 74 GLU A N 1
ATOM 573 C CA . GLU A 1 74 ? 2.169 -12.996 -4.669 1.00 92.38 74 GLU A CA 1
ATOM 574 C C . GLU A 1 74 ? 0.872 -12.542 -5.354 1.00 92.38 74 GLU A C 1
ATOM 576 O O . GLU A 1 74 ? 0.615 -12.928 -6.488 1.00 92.38 74 GLU A O 1
ATOM 581 N N . VAL A 1 75 ? 0.076 -11.687 -4.700 1.00 91.75 75 VAL A N 1
ATOM 582 C CA . VAL A 1 75 ? -1.142 -11.106 -5.274 1.00 91.75 75 VAL A CA 1
ATOM 583 C C . VAL A 1 75 ? -0.806 -9.938 -6.197 1.00 91.75 75 VAL A C 1
ATOM 585 O O . VAL A 1 75 ? -1.302 -9.906 -7.318 1.00 91.75 75 VAL A O 1
ATOM 588 N N . TRP A 1 76 ? 0.025 -8.980 -5.762 1.00 94.00 76 TRP A N 1
ATOM 589 C CA . TRP A 1 76 ? 0.294 -7.761 -6.544 1.00 94.00 76 TRP A CA 1
ATOM 590 C C . TRP A 1 76 ? 1.496 -7.857 -7.500 1.00 94.00 76 TRP A C 1
ATOM 592 O O . TRP A 1 76 ? 1.538 -7.128 -8.490 1.00 94.00 76 TRP A O 1
ATOM 602 N N . ASP A 1 77 ? 2.444 -8.765 -7.255 1.00 94.56 77 ASP A N 1
ATOM 603 C CA . ASP A 1 77 ? 3.600 -9.062 -8.119 1.00 94.56 77 ASP A CA 1
ATOM 604 C C . ASP A 1 77 ? 3.776 -10.580 -8.347 1.00 94.56 77 ASP A C 1
ATOM 606 O O . ASP A 1 77 ? 4.817 -11.149 -8.010 1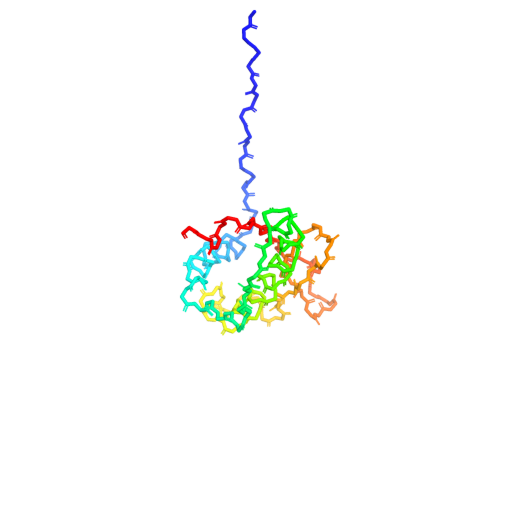.00 94.56 77 ASP A O 1
ATOM 610 N N . PRO A 1 78 ? 2.777 -11.267 -8.940 1.00 94.94 78 PRO A N 1
ATOM 611 C CA . PRO A 1 78 ? 2.810 -12.721 -9.143 1.00 94.94 78 PRO A CA 1
ATOM 612 C C . PRO A 1 78 ? 3.938 -13.182 -10.076 1.00 94.94 78 PRO A C 1
ATOM 614 O O . PRO A 1 78 ? 4.408 -14.312 -9.982 1.00 94.94 78 PRO A O 1
ATOM 617 N N . LYS A 1 79 ? 4.372 -12.313 -10.998 1.00 95.31 79 LYS A N 1
ATOM 618 C CA . LYS A 1 79 ? 5.431 -12.599 -11.980 1.00 95.31 79 LYS A CA 1
ATOM 619 C C . LYS A 1 79 ? 6.824 -12.171 -11.499 1.00 95.31 79 LYS A C 1
ATOM 621 O O . LYS A 1 79 ? 7.788 -12.319 -12.243 1.00 95.31 79 LYS A O 1
ATOM 626 N N . ASN A 1 80 ? 6.937 -11.644 -10.276 1.00 92.88 80 ASN A N 1
ATOM 627 C CA . ASN A 1 80 ? 8.186 -11.152 -9.694 1.00 92.88 80 ASN A CA 1
ATOM 628 C C . ASN A 1 80 ? 8.922 -10.126 -10.586 1.00 92.88 80 ASN A C 1
ATOM 630 O O . ASN A 1 80 ? 10.143 -10.172 -10.733 1.00 92.88 80 ASN A O 1
ATOM 634 N N . HIS A 1 81 ? 8.183 -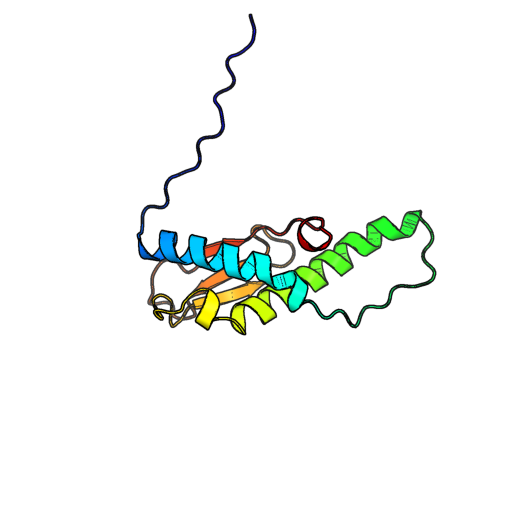9.199 -11.202 1.00 92.25 81 HIS A N 1
ATOM 635 C CA . HIS A 1 81 ? 8.741 -8.104 -12.002 1.00 92.25 81 HIS A CA 1
ATOM 636 C C . HIS A 1 81 ? 9.378 -7.013 -11.127 1.00 92.25 81 HIS A C 1
ATOM 638 O O . HIS A 1 81 ? 10.174 -6.214 -11.619 1.00 92.25 81 HIS A O 1
ATOM 644 N N . TRP A 1 82 ? 9.068 -6.983 -9.826 1.00 91.50 82 TRP A N 1
ATOM 645 C CA . TRP A 1 82 ? 9.504 -5.932 -8.907 1.00 91.50 82 TRP A CA 1
ATOM 646 C C . TRP A 1 82 ? 10.371 -6.451 -7.744 1.00 91.50 82 TRP A C 1
ATOM 648 O O . TRP A 1 82 ? 10.198 -5.979 -6.620 1.00 91.50 82 TRP A O 1
ATOM 658 N N . PRO A 1 83 ? 11.334 -7.372 -7.939 1.00 89.62 83 PRO A N 1
ATOM 659 C CA . PRO A 1 83 ? 11.895 -8.238 -6.886 1.00 89.62 83 PRO A CA 1
ATOM 660 C C . PRO A 1 83 ? 12.519 -7.496 -5.695 1.00 89.62 83 PRO A C 1
ATOM 662 O O . PRO A 1 83 ? 12.391 -7.928 -4.554 1.00 89.62 83 PRO A O 1
ATOM 665 N N . CYS A 1 84 ? 13.159 -6.348 -5.934 1.00 90.81 84 CYS A N 1
ATOM 666 C CA . CYS A 1 84 ? 13.776 -5.534 -4.878 1.00 90.81 84 CYS A CA 1
ATOM 667 C C . CYS A 1 84 ? 12.872 -4.408 -4.360 1.00 90.81 84 CYS A C 1
ATOM 669 O O . CYS A 1 84 ? 13.350 -3.527 -3.643 1.00 90.81 84 CYS A O 1
ATOM 671 N N . HIS A 1 85 ? 11.598 -4.395 -4.748 1.00 92.69 85 HIS A N 1
ATOM 672 C CA . HIS A 1 85 ? 10.655 -3.374 -4.325 1.00 92.69 85 HIS A CA 1
ATOM 673 C C . HIS A 1 85 ? 9.848 -3.824 -3.117 1.00 92.69 85 HIS A C 1
ATOM 675 O O . HIS A 1 85 ? 9.412 -4.975 -3.032 1.00 92.69 85 HIS A O 1
ATOM 681 N N . ARG A 1 86 ? 9.621 -2.884 -2.202 1.00 93.56 86 ARG A N 1
ATOM 682 C CA . ARG A 1 86 ? 8.808 -3.078 -1.005 1.00 93.56 86 ARG A CA 1
ATOM 683 C C . ARG A 1 86 ? 7.969 -1.835 -0.741 1.00 93.56 86 ARG A C 1
ATOM 685 O O . ARG A 1 86 ? 8.419 -0.721 -1.008 1.00 93.56 86 ARG A O 1
ATOM 692 N N . PHE A 1 87 ? 6.768 -2.017 -0.205 1.00 95.12 87 PHE A N 1
ATOM 693 C CA . PHE A 1 87 ? 5.977 -0.898 0.286 1.00 95.12 87 PHE A CA 1
ATOM 694 C C . PHE A 1 87 ? 6.573 -0.347 1.580 1.00 95.12 87 PHE A C 1
ATOM 696 O O . PHE A 1 87 ? 6.912 -1.110 2.489 1.00 95.12 87 PHE A O 1
ATOM 703 N N . VAL A 1 88 ? 6.681 0.976 1.662 1.00 93.88 88 VAL A N 1
ATOM 704 C CA . VAL A 1 88 ? 7.100 1.726 2.846 1.00 93.88 88 VAL A CA 1
ATOM 705 C C . VAL A 1 88 ? 6.098 2.832 3.143 1.00 93.88 88 VAL A C 1
ATOM 707 O O . VAL A 1 88 ? 5.502 3.415 2.235 1.00 93.88 88 VAL A O 1
ATOM 710 N N . ARG A 1 89 ? 5.935 3.129 4.430 1.00 92.81 89 ARG A N 1
ATOM 711 C CA . ARG A 1 89 ? 5.104 4.228 4.917 1.00 92.81 89 ARG A CA 1
ATOM 712 C C . ARG A 1 89 ? 5.826 5.569 4.751 1.00 92.81 89 ARG A C 1
ATOM 714 O O . ARG A 1 89 ? 7.030 5.657 4.997 1.00 92.81 89 ARG A O 1
ATOM 721 N N . SER A 1 90 ? 5.083 6.617 4.415 1.00 87.94 90 SER A N 1
ATOM 722 C CA . SER A 1 90 ? 5.538 8.011 4.381 1.00 87.94 90 SER A CA 1
ATOM 723 C C . SER A 1 90 ? 4.709 8.844 5.358 1.00 87.94 90 SER A C 1
ATOM 725 O O . SER A 1 90 ? 3.778 9.540 4.971 1.00 87.94 90 SER A O 1
ATOM 727 N N . ALA A 1 91 ? 5.033 8.773 6.648 1.00 81.12 91 ALA A N 1
ATOM 728 C CA . ALA A 1 91 ? 4.286 9.533 7.645 1.00 81.12 91 ALA A CA 1
ATOM 729 C C . ALA A 1 91 ? 4.329 11.040 7.326 1.00 81.12 91 ALA A C 1
ATOM 731 O O . ALA A 1 91 ? 5.400 11.589 7.059 1.00 81.12 91 ALA A O 1
ATOM 732 N N . GLN A 1 92 ? 3.166 11.698 7.377 1.00 77.62 92 GLN A N 1
ATOM 733 C CA . GLN A 1 92 ? 3.022 13.151 7.197 1.00 77.62 92 GLN A CA 1
ATOM 734 C C . GLN A 1 92 ? 3.522 13.678 5.836 1.00 77.62 92 GLN A C 1
ATOM 736 O O . GLN A 1 92 ? 3.848 14.857 5.714 1.00 77.62 92 GLN A O 1
ATOM 741 N N . THR A 1 93 ? 3.623 12.824 4.810 1.00 82.44 93 THR A N 1
ATOM 742 C CA . THR A 1 93 ? 4.112 13.215 3.480 1.00 82.44 93 THR A CA 1
ATOM 743 C C . THR A 1 93 ? 3.324 12.516 2.384 1.00 82.44 93 THR A C 1
ATOM 745 O O . THR A 1 93 ? 3.162 11.303 2.416 1.00 82.44 93 THR A O 1
ATOM 748 N N . PHE A 1 94 ? 2.928 13.266 1.356 1.00 83.19 94 PHE A N 1
ATOM 749 C CA . PHE A 1 94 ? 2.323 12.683 0.164 1.00 83.19 94 PHE A CA 1
ATOM 750 C C . PHE A 1 94 ? 3.381 11.999 -0.723 1.00 83.19 94 PHE A C 1
ATOM 752 O O . PHE A 1 94 ? 4.409 12.618 -1.027 1.00 83.19 94 PHE A O 1
ATOM 759 N N . PRO A 1 95 ? 3.135 10.777 -1.231 1.00 90.19 95 PRO A N 1
ATOM 760 C CA . PRO A 1 95 ? 1.988 9.901 -0.959 1.00 90.19 95 PRO A CA 1
ATOM 761 C C . PRO A 1 95 ? 2.186 9.059 0.315 1.00 90.19 95 PRO A C 1
ATOM 763 O O . PRO A 1 95 ? 3.318 8.661 0.619 1.00 90.19 95 PRO A O 1
ATOM 766 N N . ASP A 1 96 ? 1.082 8.725 0.993 1.00 90.62 96 ASP A N 1
ATOM 767 C CA . ASP A 1 96 ? 1.072 8.039 2.300 1.00 90.62 96 ASP A CA 1
ATOM 768 C C . ASP A 1 96 ? 1.852 6.714 2.308 1.00 90.62 96 ASP A C 1
ATOM 770 O O . ASP A 1 96 ? 2.541 6.374 3.275 1.00 90.62 96 ASP A O 1
ATOM 774 N N . VAL A 1 97 ? 1.783 5.959 1.209 1.00 93.00 97 VAL A N 1
ATOM 775 C CA . VAL A 1 97 ? 2.498 4.690 1.027 1.00 93.00 97 VAL A CA 1
ATOM 776 C C . VAL A 1 97 ? 3.234 4.695 -0.312 1.00 93.00 97 VAL A C 1
ATOM 778 O O . VAL A 1 97 ? 2.695 5.108 -1.336 1.00 93.00 97 VAL A O 1
ATOM 781 N N . ARG A 1 98 ? 4.484 4.225 -0.334 1.00 93.94 98 ARG A N 1
ATOM 782 C CA . ARG A 1 98 ? 5.331 4.185 -1.539 1.00 93.94 98 ARG A CA 1
ATOM 783 C C . ARG A 1 98 ? 5.869 2.790 -1.798 1.00 93.94 98 ARG A C 1
ATOM 785 O O . ARG A 1 98 ? 6.366 2.151 -0.879 1.00 93.94 98 ARG A O 1
ATOM 792 N N . LEU A 1 99 ? 5.843 2.353 -3.052 1.00 94.19 99 LEU A N 1
ATOM 793 C CA . LEU A 1 99 ? 6.606 1.200 -3.520 1.00 94.19 99 LEU A CA 1
ATOM 794 C C . LEU A 1 99 ? 8.014 1.672 -3.883 1.00 94.19 99 LEU A C 1
ATOM 796 O O . LEU A 1 99 ? 8.176 2.427 -4.844 1.00 94.19 99 LEU A O 1
ATOM 800 N N . VAL A 1 100 ? 9.018 1.253 -3.115 1.00 92.62 100 VAL A N 1
ATOM 801 C CA . VAL A 1 100 ? 10.401 1.728 -3.269 1.00 92.62 100 VAL A CA 1
ATOM 802 C C . VAL A 1 100 ? 11.364 0.597 -3.573 1.00 92.62 100 VAL A C 1
ATOM 804 O O . VAL A 1 100 ? 11.237 -0.489 -3.005 1.00 92.62 100 VAL A O 1
ATOM 807 N N . ALA A 1 101 ? 12.347 0.862 -4.431 1.00 90.56 101 ALA A N 1
ATOM 808 C CA . ALA A 1 101 ? 13.459 -0.049 -4.671 1.00 90.56 101 ALA A CA 1
ATOM 809 C C . ALA A 1 101 ? 14.445 0.007 -3.492 1.00 90.56 101 ALA A C 1
ATOM 811 O O . ALA A 1 101 ? 14.870 1.082 -3.074 1.00 90.56 101 ALA A O 1
ATOM 812 N N . HIS A 1 102 ? 14.839 -1.149 -2.959 1.00 78.50 102 HIS A N 1
ATOM 813 C CA . HIS A 1 102 ? 15.876 -1.260 -1.921 1.00 78.50 102 HIS A CA 1
ATOM 814 C C . HIS A 1 102 ? 17.299 -1.433 -2.483 1.00 78.50 102 HIS A C 1
ATOM 816 O O . HIS A 1 102 ? 18.229 -1.731 -1.738 1.00 78.50 102 HIS A O 1
ATOM 822 N N . ASN A 1 103 ? 17.485 -1.214 -3.788 1.00 76.12 103 ASN A N 1
ATOM 823 C CA . ASN A 1 103 ? 18.789 -1.200 -4.440 1.00 76.12 103 ASN A CA 1
ATOM 824 C C . ASN A 1 103 ? 18.981 0.144 -5.163 1.00 76.12 103 ASN A C 1
ATOM 826 O O . ASN A 1 103 ? 18.165 0.497 -6.011 1.00 76.12 103 ASN A O 1
ATOM 830 N N . LYS A 1 104 ? 20.055 0.876 -4.829 1.00 60.22 104 LYS A N 1
ATOM 831 C CA . LYS A 1 104 ? 20.390 2.182 -5.428 1.00 60.22 104 LYS A CA 1
ATOM 832 C C . LYS A 1 104 ? 20.654 2.102 -6.936 1.00 60.22 104 LYS A C 1
ATOM 834 O O . LYS A 1 104 ? 20.528 3.120 -7.608 1.00 60.22 104 LYS A O 1
ATOM 839 N N . ASP A 1 105 ? 20.968 0.915 -7.450 1.00 67.94 105 ASP A N 1
ATOM 840 C CA . ASP A 1 105 ? 21.312 0.698 -8.857 1.00 67.94 105 ASP A CA 1
ATOM 841 C C . ASP A 1 105 ? 20.088 0.390 -9.746 1.00 67.94 105 ASP A C 1
ATOM 843 O O . ASP A 1 105 ? 20.220 0.281 -10.964 1.00 67.94 105 ASP A O 1
ATOM 847 N N . MET A 1 106 ? 18.883 0.253 -9.169 1.00 60.69 106 MET A N 1
ATOM 848 C CA . MET A 1 106 ? 17.651 -0.052 -9.909 1.00 60.69 106 MET A CA 1
ATOM 849 C C . MET A 1 106 ? 16.688 1.139 -9.965 1.00 60.69 106 MET A C 1
ATOM 851 O O . MET A 1 106 ? 15.896 1.337 -9.050 1.00 60.69 106 MET A O 1
ATOM 855 N N . GLY A 1 107 ? 16.697 1.859 -11.093 1.00 59.31 107 GLY A N 1
ATOM 856 C CA . GLY A 1 107 ? 15.606 2.746 -11.521 1.00 59.31 107 GLY A CA 1
ATOM 857 C C . GLY A 1 107 ? 15.243 3.892 -10.560 1.00 59.31 107 GLY A C 1
ATOM 858 O O . GLY A 1 107 ? 15.969 4.172 -9.605 1.00 59.31 107 GLY A O 1
ATOM 859 N N . PRO A 1 108 ? 14.138 4.624 -10.817 1.00 57.88 108 PRO A N 1
ATOM 860 C CA . PRO A 1 108 ? 13.674 5.641 -9.884 1.00 57.88 108 PRO A CA 1
ATOM 861 C C . PRO A 1 108 ? 13.390 4.994 -8.518 1.00 57.88 108 PRO A C 1
ATOM 863 O O . PRO A 1 108 ? 12.731 3.956 -8.462 1.00 57.88 108 PRO A O 1
ATOM 866 N N . PRO A 1 109 ? 13.821 5.614 -7.403 1.00 75.56 109 PRO A N 1
ATOM 867 C CA . PRO A 1 109 ? 13.719 5.016 -6.070 1.00 75.56 109 PRO A CA 1
ATOM 868 C C . PRO A 1 109 ? 12.271 4.760 -5.632 1.00 75.56 109 PRO A C 1
ATOM 870 O O . PRO A 1 109 ? 12.046 4.018 -4.680 1.00 75.56 109 PRO A O 1
ATOM 873 N N . ILE A 1 110 ? 11.293 5.371 -6.311 1.00 85.12 110 ILE A N 1
ATOM 874 C CA . ILE A 1 110 ? 9.857 5.217 -6.079 1.00 85.12 110 ILE A CA 1
ATOM 875 C C . ILE A 1 110 ? 9.205 4.789 -7.396 1.00 85.12 110 ILE A C 1
ATOM 877 O O . ILE A 1 110 ? 9.200 5.549 -8.363 1.00 85.12 110 ILE A O 1
ATOM 881 N N . ALA A 1 111 ? 8.622 3.593 -7.409 1.00 87.69 111 ALA A N 1
ATOM 882 C CA . ALA A 1 111 ? 7.902 3.043 -8.554 1.00 87.69 111 ALA A CA 1
ATOM 883 C C . ALA A 1 111 ? 6.432 3.487 -8.587 1.00 87.69 111 ALA A C 1
ATOM 885 O O . ALA A 1 111 ? 5.865 3.719 -9.654 1.00 87.69 111 ALA A O 1
ATOM 886 N N . LEU A 1 112 ? 5.805 3.600 -7.411 1.00 90.75 112 LEU A N 1
ATOM 887 C CA . LEU A 1 112 ? 4.391 3.935 -7.270 1.00 90.75 112 LEU A CA 1
ATOM 888 C C . LEU A 1 112 ? 4.102 4.540 -5.892 1.00 90.75 112 LEU A C 1
ATOM 890 O O . LEU A 1 112 ? 4.744 4.188 -4.902 1.00 90.75 112 LEU A O 1
ATOM 894 N N . GLY A 1 113 ? 3.120 5.437 -5.836 1.00 92.19 113 GLY A N 1
ATOM 895 C CA . GLY A 1 113 ? 2.554 5.984 -4.606 1.00 92.19 113 GLY A CA 1
ATOM 896 C C . GLY A 1 113 ? 1.084 5.605 -4.444 1.00 92.19 113 GLY A C 1
ATOM 897 O O . GLY A 1 113 ? 0.348 5.573 -5.430 1.00 92.19 113 GLY A O 1
ATOM 898 N N . ILE A 1 114 ? 0.667 5.345 -3.209 1.00 91.62 114 ILE A N 1
ATOM 899 C CA . ILE A 1 114 ? -0.722 5.130 -2.806 1.00 91.62 114 ILE A CA 1
ATOM 900 C C . ILE A 1 114 ? -1.085 6.235 -1.816 1.00 91.62 114 ILE A C 1
ATOM 902 O O . ILE A 1 114 ? -0.393 6.435 -0.820 1.00 91.62 114 ILE A O 1
ATOM 906 N N . GLU A 1 115 ? -2.177 6.925 -2.118 1.00 90.94 115 GLU A N 1
ATOM 907 C CA . GLU A 1 115 ? -2.846 7.857 -1.216 1.00 90.94 115 GLU A CA 1
ATOM 908 C C . GLU A 1 115 ? -4.008 7.124 -0.549 1.00 90.94 115 GLU A C 1
ATOM 910 O O . GLU A 1 115 ? -4.867 6.566 -1.241 1.00 90.94 115 GLU A O 1
ATOM 915 N N . LEU A 1 116 ? -4.050 7.133 0.777 1.00 85.75 116 LEU A N 1
ATOM 916 C CA . LEU A 1 116 ? -5.091 6.495 1.562 1.00 85.75 116 LEU A CA 1
ATOM 917 C C . LEU A 1 116 ? -6.102 7.545 2.018 1.00 85.75 116 LEU A C 1
ATOM 919 O O . LEU A 1 116 ? -5.780 8.561 2.626 1.00 85.75 116 LEU A O 1
ATOM 923 N N . LYS A 1 117 ? -7.380 7.285 1.743 1.00 77.12 117 LYS A N 1
ATOM 924 C CA . LYS A 1 117 ? -8.478 8.083 2.290 1.00 77.12 117 LYS A CA 1
ATOM 925 C C . LYS A 1 117 ? -9.160 7.284 3.388 1.00 77.12 117 LYS A C 1
ATOM 927 O O . LYS A 1 117 ? -9.558 6.149 3.152 1.00 77.12 117 LYS A O 1
ATOM 932 N N . GLY A 1 118 ? -9.325 7.885 4.568 1.00 64.25 118 GLY A N 1
ATOM 933 C CA . GLY A 1 118 ? -9.836 7.201 5.765 1.00 64.25 118 GLY A CA 1
ATOM 934 C C . GLY A 1 118 ? -11.194 6.504 5.598 1.00 64.25 118 GLY A C 1
ATOM 935 O O . GLY A 1 118 ? -11.475 5.563 6.325 1.00 64.25 118 GLY A O 1
ATOM 936 N N . TRP A 1 119 ? -12.012 6.901 4.620 1.00 61.56 119 TRP A N 1
ATOM 937 C CA . TRP A 1 119 ? -13.293 6.256 4.312 1.00 61.56 119 TRP A CA 1
ATOM 938 C C . TRP A 1 119 ? -13.176 4.996 3.441 1.00 61.56 119 TRP A C 1
ATOM 940 O O . TRP A 1 119 ? -14.079 4.173 3.478 1.00 61.56 119 TRP A O 1
ATOM 950 N N . TYR A 1 120 ? -12.079 4.805 2.699 1.00 58.72 120 TYR A N 1
ATOM 951 C CA . TYR A 1 120 ? -11.906 3.660 1.790 1.00 58.72 120 TYR A CA 1
ATOM 952 C C . TYR A 1 120 ? -11.828 2.312 2.525 1.00 58.72 120 TYR A C 1
ATOM 954 O O . TYR A 1 120 ? -12.119 1.274 1.949 1.00 58.72 120 TYR A O 1
ATOM 962 N N . LEU A 1 121 ? -11.438 2.324 3.802 1.00 56.53 121 LEU A N 1
ATOM 963 C CA . LEU A 1 121 ? -11.375 1.123 4.643 1.00 56.53 121 LEU A CA 1
ATOM 964 C C . LEU A 1 121 ? -12.593 0.959 5.560 1.00 56.53 121 LEU A C 1
ATOM 966 O O . LEU A 1 121 ? -12.666 -0.018 6.298 1.00 56.53 121 LEU A O 1
ATOM 970 N N . LEU A 1 122 ? -13.524 1.916 5.535 1.00 53.53 122 LEU A N 1
ATOM 971 C CA . LEU A 1 122 ? -14.763 1.889 6.318 1.00 53.53 122 LEU A CA 1
ATOM 972 C C . LEU A 1 122 ? -15.989 1.516 5.466 1.00 53.53 122 LEU A C 1
ATOM 974 O O . LEU A 1 122 ? -17.098 1.487 5.996 1.00 53.53 122 LEU A O 1
ATOM 978 N N . SER A 1 123 ? -15.797 1.284 4.164 1.00 47.75 123 SER A N 1
ATOM 979 C CA . SER A 1 123 ? -16.838 0.971 3.177 1.00 47.75 123 SER A CA 1
ATOM 980 C C . SER A 1 123 ? -16.808 -0.484 2.743 1.00 47.75 123 SER A C 1
ATOM 982 O O . SER A 1 123 ? -15.685 -0.947 2.437 1.00 47.75 123 SER A O 1
#

Radius of gyration: 17.49 Å; chains: 1; bounding box: 43×44×47 Å

Sequence (123 aa):
MPMDVPQPQRRELPDENLRELVKHLKDALGALPAYFQTATRIEGLDGGELFNLSAVLGSAIEVQVVETLNRIREVWDPKNHWPCHRFVRSAQTFPDVRLVAHNKDMGPPIALGIELKGWYLLS

pLDDT: mean 80.23, std 12.62, range [47.75, 95.31]

Foldseek 3Di:
DPPPDDDDDDDDDPDPLLVLLVVLVVVLLVCLLVQDDDPDDDDDDDPVCVVVVLLVLLVSVLVSSQVSCQVVVCRRPVVCPLVQWGKDADPPDPPGIFTAGPDPVDDDRTSDGDHDDSCSSVD

=== Feature glossary ===
A reading guide for the features in this record.

Start from the sequence.

  · This is the polypeptide sequence — one letter per residue, N-terminus first. Length ranges from a few dozen residues for small domains to over a thousand for large multi-domain proteins.

Fold it, and you get atomic coordinates and the backbone conformation that goes with them.

  · Structure coordinates are given as an mmCIF _atom_site loop: one row per atom with element, residue name, chain id, sequence number, and x/y/z position in Å. Only the four main-chain atoms per residue are included here; side chains are omitted to keep the record compact.

  · Backbone dihedral angles. Every residue except chain termini has a φ (preceding-C → N → Cα → C) and a ψ (N → Cα → C → next-N). They are reported in degrees following the IUPAC sign convention. Secondary structure is essentially a statement about which (φ, ψ) basin each residue occupies.

  · The SS8 string is DSSP's per-residue secondary-structure call. α-helix (H) means an i→i+4 H-bond ladder; β-strand (E) means the residue participates in a β-sheet; 3₁₀ (G) and π (I) are tighter and wider helices; T/S are turns/bends; '-' is loop.

  · SS3 is a coarse helix/strand/coil call (letters a/b/c) made by the P-SEA algorithm from inter-Cα distances and dihedrals. It is less detailed than DSSP but needs only Cα positions.

Summarize the fold with a handful of shape descriptors and a per-residue structural alphabet.

  · Radius of gyration (Rg) is the root-mean-square distance of Cα atoms from their centroid — a single number for overall size and compactness. A globular domain of N residues has Rg ≈ 2.2·N^0.38 Å; an extended or disordered chain has a much larger Rg. The Cα contact count is the number of residue pairs whose Cα atoms are within 8 Å and are more than four positions apart in sequence — a standard proxy for tertiary packing density. The bounding box is the smallest axis-aligned box enclosing all Cα atoms.

  · The Foldseek 3Di string encodes local tertiary geometry as a 20-letter alphabet — one character per residue — derived from the relative positions of nearby Cα atoms. Unlike the amino-acid sequence, 3Di is a direct function of the 3D structure, so two proteins with the same fold have similar 3Di strings even at low sequence identity.

  · Solvent-accessible surface area (SASA) is the area in Å² traced out by the centre of a 1.4 Å probe sphere (a water molecule) rolled over the protein's van der Waals surface (Shrake–Rupley / Lee–Richards construction). Buried residues have near-zero SASA; fully exposed residues can exceed 200 Å². The total SASA scales roughly with the number of surface residues.

Ask how reliable the model is.

  · pLDDT (predicted Local Distance Difference Test) is AlphaFold's per-residue confidence score, ranging from 0 to 100. Values above 90 indicate high confidence (typically well-packed cores); 70–90 is confident; 50–70 low confidence; below 50 usually means the region is disordered or the prediction is unreliable there. AlphaFold stores pLDDT in the mmCIF B-factor column.

  · B-factor (Debye–Waller factor) reflects atomic displacement in the crystal lattice. It is an experimental observable (units Å²), not a prediction; low values mean the atom is pinned down, high values mean it moves or is heterogeneous across the crystal.

  · Predicted Aligned Error (PAE) is an AlphaFold confidence matrix: entry (i, j) is the expected error in the position of residue j, in ångströms, when the prediction is superimposed on the true structure at residue i. Low PAE within a block of residues means that block is internally rigid and well-predicted; high PAE between two blocks means their relative placement is uncertain even if each block individually is confident.

Place it in context: what it resembles, what it is annotated as, and how it looks.

  · Nearest PDB neighbors are the top structural matches found by Foldseek when searching this structure against the entire Protein Data Bank. Each hit reports a TM-score (0 to 1; >0.5 almost always implies the same fold) and an E-value. These are *structural* homologs — they may share no detectable sequence similarity.

  · Functional annotations link the protein to curated databases. InterPro entries identify conserved domains and families by matching the sequence against member-database signatures (Pfam, PROSITE, CDD, …). Gene Ontology (GO) terms describe molecular function, biological process, and cellular component in a controlled vocabulary. CATH places the structure in a hierarchical fold classification (Class/Architecture/Topology/Homologous-superfamily). The organism is the source species.

  · Three diagnostic plots accompany the record. The Cα contact map visualizes the tertiary structure as a 2D adjacency matrix (8 Å cutoff, sequence-local contacts suppressed). The Ramachandran plot shows the distribution of backbone (φ, ψ) torsions, with points in the α and β basins reflecting secondary structure content. The PAE plot shows AlphaFold's inter-residue confidence as a color matrix.

  · Six rendered views show the 3D structure from the faces of a cube — i.e. along ±x, ±y, ±z. Rendering representation is drawn randomly per protein from cartoon (secondary-structure ribbons), sticks (backbone bonds), or molecular surface; coloring is either N→C rainbow (blue at the N-terminus through red at the C-terminus) or one color per chain.